Protein AF-A0A3M6VCL8-F1 (afdb_monomer)

Structure (mmCIF, N/CA/C/O backbone):
data_AF-A0A3M6VCL8-F1
#
_entry.id   AF-A0A3M6VCL8-F1
#
loop_
_atom_site.group_PDB
_atom_site.id
_atom_site.type_symbol
_atom_site.label_atom_id
_atom_site.label_alt_id
_atom_site.label_comp_id
_atom_site.label_asym_id
_atom_site.label_entity_id
_atom_site.label_seq_id
_atom_site.pdbx_PDB_ins_code
_atom_site.Cartn_x
_atom_site.Cartn_y
_atom_site.Cartn_z
_atom_site.occupancy
_atom_site.B_iso_or_equiv
_atom_site.auth_seq_id
_atom_site.auth_comp_id
_atom_site.auth_asym_id
_atom_site.auth_atom_id
_atom_site.pdbx_PDB_model_num
ATOM 1 N N . MET A 1 1 ? 20.754 8.285 45.071 1.00 59.72 1 MET A N 1
ATOM 2 C CA . MET A 1 1 ? 21.793 7.767 44.155 1.00 59.72 1 MET A CA 1
ATOM 3 C C . MET A 1 1 ? 21.458 6.313 43.862 1.00 59.72 1 MET A C 1
ATOM 5 O O . MET A 1 1 ? 21.729 5.464 44.697 1.00 59.72 1 MET A O 1
ATOM 9 N N . MET A 1 2 ? 20.781 6.038 42.746 1.00 69.75 2 MET A N 1
ATOM 10 C CA . MET A 1 2 ? 20.569 4.668 42.263 1.00 69.75 2 MET A CA 1
ATOM 11 C C . MET A 1 2 ? 21.720 4.336 41.307 1.00 69.75 2 MET A C 1
ATOM 13 O O . MET A 1 2 ? 22.010 5.128 40.413 1.00 69.75 2 MET A O 1
ATOM 17 N N . GLY A 1 3 ? 22.416 3.226 41.558 1.00 65.25 3 GLY A N 1
ATOM 18 C CA . GLY A 1 3 ? 23.583 2.793 40.786 1.00 65.25 3 GLY A CA 1
ATOM 19 C C . GLY A 1 3 ? 23.237 2.222 39.400 1.00 65.25 3 GLY A C 1
ATOM 20 O O . GLY A 1 3 ? 22.061 2.014 39.095 1.00 65.25 3 GLY A O 1
ATOM 21 N N . PRO A 1 4 ? 24.250 1.962 38.555 1.00 69.38 4 PRO A N 1
ATOM 22 C CA . PRO A 1 4 ? 24.055 1.471 37.197 1.00 69.38 4 PRO A CA 1
ATOM 23 C C . PRO A 1 4 ? 23.703 -0.022 37.183 1.00 69.38 4 PRO A C 1
ATOM 25 O O . PRO A 1 4 ? 24.441 -0.860 37.701 1.00 69.38 4 PRO A O 1
ATOM 28 N N . PHE A 1 5 ? 22.581 -0.361 36.547 1.00 66.56 5 PHE A N 1
ATOM 29 C CA . PHE A 1 5 ? 22.229 -1.738 36.211 1.00 66.56 5 PHE A CA 1
ATOM 30 C C . PHE A 1 5 ? 23.029 -2.172 34.978 1.00 66.56 5 PHE A C 1
ATOM 32 O O . PHE 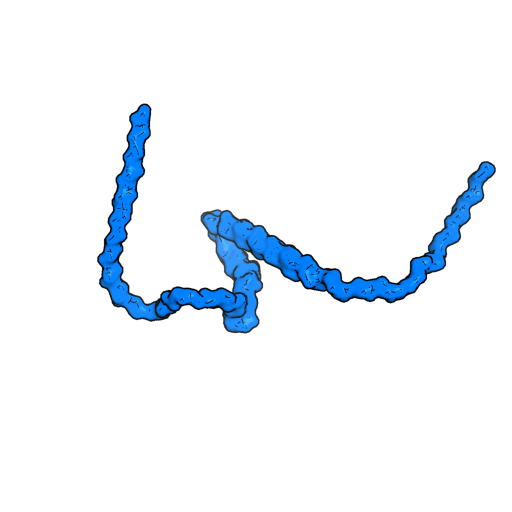A 1 5 ? 22.720 -1.776 33.857 1.00 66.56 5 PHE A O 1
ATOM 39 N N . HIS A 1 6 ? 24.056 -2.998 35.173 1.00 59.38 6 HIS A N 1
ATOM 40 C CA . HIS A 1 6 ? 24.742 -3.679 34.076 1.00 59.38 6 HIS A CA 1
ATOM 41 C C . HIS A 1 6 ? 24.042 -5.014 33.799 1.00 59.38 6 HIS A C 1
ATOM 43 O O . HIS A 1 6 ? 24.321 -6.021 34.449 1.00 59.38 6 HIS A O 1
ATOM 49 N N . ALA A 1 7 ? 23.122 -5.034 32.834 1.00 57.09 7 ALA A N 1
ATOM 50 C CA . ALA A 1 7 ? 22.583 -6.281 32.301 1.00 57.09 7 ALA A CA 1
ATOM 51 C C . ALA A 1 7 ? 23.612 -6.900 31.338 1.00 57.09 7 ALA A C 1
ATOM 53 O O . ALA A 1 7 ? 23.650 -6.578 30.152 1.00 57.09 7 ALA A O 1
ATOM 54 N N . SER A 1 8 ? 24.480 -7.771 31.860 1.00 57.84 8 SER A N 1
ATOM 55 C CA . SER A 1 8 ? 25.353 -8.604 31.025 1.00 57.84 8 SER A CA 1
ATOM 56 C C . SER A 1 8 ? 24.501 -9.623 30.275 1.00 57.84 8 SER A C 1
ATOM 58 O O . SER A 1 8 ? 24.011 -10.584 30.862 1.00 57.84 8 SER A O 1
ATOM 60 N N . SER A 1 9 ? 24.311 -9.402 28.978 1.00 58.59 9 SER A N 1
ATOM 61 C CA . SER A 1 9 ? 23.661 -10.363 28.088 1.00 58.59 9 SER A CA 1
ATOM 62 C C . SER A 1 9 ? 24.749 -11.223 27.453 1.00 58.59 9 SER A C 1
ATOM 64 O O . SER A 1 9 ? 25.443 -10.779 26.542 1.00 58.59 9 SER A O 1
ATOM 66 N N . ALA A 1 10 ? 24.949 -12.433 27.973 1.00 64.81 10 ALA A N 1
ATOM 67 C CA . ALA A 1 10 ? 25.807 -13.422 27.331 1.00 64.81 10 ALA A CA 1
ATOM 68 C C . ALA A 1 10 ? 25.081 -14.005 26.102 1.00 64.81 10 ALA A C 1
ATOM 70 O O . ALA A 1 10 ? 23.919 -14.404 26.232 1.00 64.81 10 ALA A O 1
ATOM 71 N N . PRO A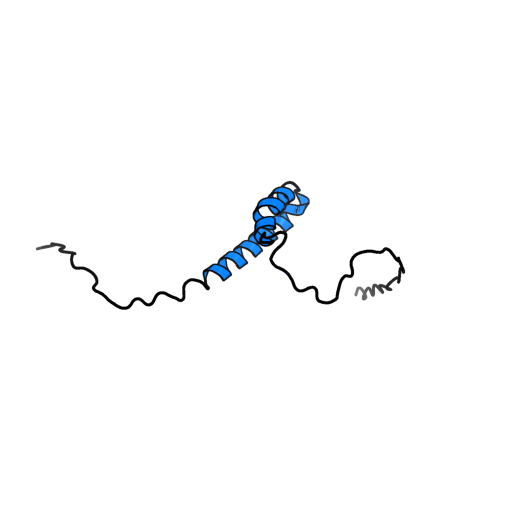 1 11 ? 25.721 -14.097 24.923 1.00 58.31 11 PRO A N 1
ATOM 72 C CA . PRO A 1 11 ? 25.145 -14.817 23.798 1.00 58.31 11 PRO A CA 1
ATOM 73 C C . PRO A 1 11 ? 25.227 -16.322 24.082 1.00 58.31 11 PRO A C 1
ATOM 75 O O . PRO A 1 11 ? 26.309 -16.906 24.138 1.00 58.31 11 PRO A O 1
ATOM 78 N N . SER A 1 12 ? 24.074 -16.960 24.283 1.00 54.44 12 SER A N 1
ATOM 79 C CA . SER A 1 12 ? 23.987 -18.418 24.268 1.00 54.44 12 SER A CA 1
ATOM 80 C C . SER A 1 12 ? 24.077 -18.884 22.816 1.00 54.44 12 SER A C 1
ATOM 82 O O . SER A 1 12 ? 23.173 -18.673 22.012 1.00 54.44 12 SER A O 1
ATOM 84 N N . SER A 1 13 ? 25.218 -19.478 22.467 1.00 55.06 13 SER A N 1
ATOM 85 C CA . SER A 1 13 ? 25.410 -20.165 21.193 1.00 55.06 13 SER A CA 1
ATOM 86 C C . SER A 1 13 ? 24.595 -21.457 21.219 1.00 55.06 13 SER A C 1
ATOM 88 O O . SER A 1 13 ? 25.027 -22.470 21.770 1.00 55.06 13 SER A O 1
ATOM 90 N N . VAL A 1 14 ? 23.374 -21.403 20.685 1.00 59.00 14 VAL A N 1
ATOM 91 C CA . VAL A 1 14 ? 22.568 -22.593 20.406 1.00 59.00 14 VAL A CA 1
ATOM 92 C C . VAL A 1 14 ? 22.821 -23.000 18.959 1.00 59.00 14 VAL A C 1
ATOM 94 O O . VAL A 1 14 ? 22.334 -22.406 18.005 1.00 59.00 14 VAL A O 1
ATOM 97 N N . ASN A 1 15 ? 23.665 -24.013 18.802 1.00 53.62 15 ASN A N 1
ATOM 98 C CA . ASN A 1 15 ? 23.974 -24.639 17.528 1.00 53.62 15 ASN A CA 1
ATOM 99 C C . ASN A 1 15 ? 22.800 -25.551 17.114 1.00 53.62 15 ASN A C 1
ATOM 101 O O . ASN A 1 15 ? 22.835 -26.759 17.356 1.00 53.62 15 ASN A O 1
ATOM 105 N N . GLY A 1 16 ? 21.754 -24.956 16.534 1.00 48.31 16 GLY A N 1
ATOM 106 C CA . GLY A 1 16 ? 20.635 -25.639 15.879 1.00 48.31 16 GLY A CA 1
ATOM 107 C C . GLY A 1 16 ? 20.872 -25.703 14.372 1.00 48.31 16 GLY A C 1
ATOM 108 O O . GLY A 1 16 ? 20.882 -24.683 13.692 1.00 48.31 16 GLY A O 1
ATOM 109 N N . LYS A 1 17 ? 21.164 -26.901 13.864 1.00 54.16 17 LYS A N 1
ATOM 110 C CA . LYS A 1 17 ? 21.230 -27.193 12.431 1.00 54.16 17 LYS A CA 1
ATOM 111 C C . LYS A 1 17 ? 19.816 -27.512 11.957 1.00 54.16 17 LYS A C 1
ATOM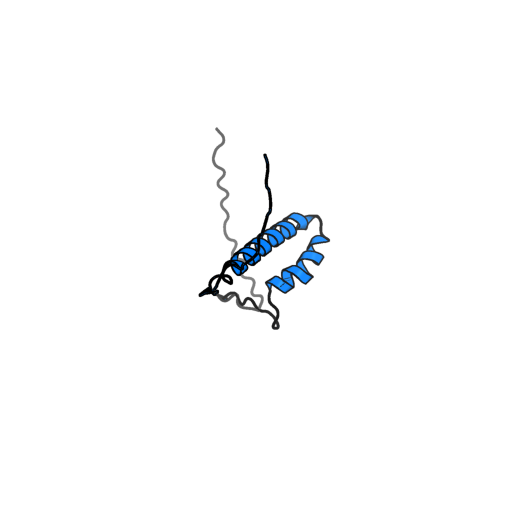 113 O O . LYS A 1 17 ? 19.388 -28.657 12.076 1.00 54.16 17 LYS A O 1
ATOM 118 N N . ASP A 1 18 ? 19.163 -26.531 11.353 1.00 50.62 18 ASP A N 1
ATOM 119 C CA . ASP A 1 18 ? 17.953 -26.728 10.564 1.00 50.62 18 ASP A CA 1
ATOM 120 C C . ASP A 1 18 ? 18.205 -26.149 9.170 1.00 50.62 18 ASP A C 1
ATOM 122 O O . ASP A 1 18 ? 18.480 -24.968 8.972 1.00 50.62 18 ASP A O 1
ATOM 126 N N . SER A 1 19 ? 18.215 -27.039 8.183 1.00 55.16 19 SER A N 1
ATOM 127 C CA . SER A 1 19 ? 18.365 -26.701 6.777 1.00 55.16 19 SER A CA 1
ATOM 128 C C . SER A 1 19 ? 17.140 -25.925 6.293 1.00 55.16 19 SER A C 1
ATOM 130 O O . SER A 1 19 ? 16.032 -26.455 6.367 1.00 55.16 19 SER A O 1
ATOM 132 N N . THR A 1 20 ? 17.336 -24.732 5.721 1.00 51.41 20 THR A N 1
ATOM 133 C CA . THR A 1 20 ? 16.969 -24.346 4.334 1.00 51.41 20 THR A CA 1
ATOM 134 C C . THR A 1 20 ? 16.852 -22.817 4.222 1.00 51.41 20 THR A C 1
ATOM 136 O O . THR A 1 20 ? 16.152 -22.185 5.003 1.00 51.41 20 THR A O 1
ATOM 139 N N . LEU A 1 21 ? 17.502 -22.279 3.182 1.00 55.41 21 LEU A N 1
ATOM 140 C CA . LEU A 1 21 ? 17.613 -20.879 2.735 1.00 55.41 21 LEU A CA 1
ATOM 141 C C . LEU A 1 21 ? 18.693 -20.062 3.450 1.00 55.41 21 LEU A C 1
ATOM 143 O O . LEU A 1 21 ? 18.482 -19.464 4.500 1.00 55.41 21 LEU A O 1
ATOM 147 N N . GLY A 1 22 ? 19.874 -20.049 2.825 1.00 52.44 22 GLY A N 1
ATOM 148 C CA . GLY A 1 22 ? 20.959 -19.147 3.168 1.00 52.44 22 GLY A CA 1
ATOM 149 C C . GLY A 1 22 ? 20.463 -17.708 3.157 1.00 52.44 22 GLY A C 1
ATOM 150 O O . GLY A 1 22 ? 20.015 -17.199 2.133 1.00 52.44 22 GLY A O 1
ATOM 151 N N . VAL A 1 23 ? 20.541 -17.071 4.319 1.00 56.56 23 VAL A N 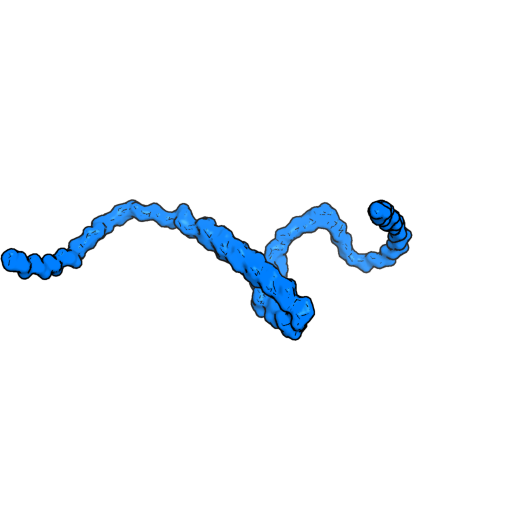1
ATOM 152 C CA . VAL A 1 23 ? 20.573 -15.618 4.410 1.00 56.56 23 VAL A CA 1
ATOM 153 C C . VAL A 1 23 ? 21.955 -15.226 3.898 1.00 56.56 23 VAL A C 1
ATOM 155 O O . VAL A 1 23 ? 22.923 -15.221 4.653 1.00 56.56 23 VAL A O 1
ATOM 158 N N . ASP A 1 24 ? 22.049 -15.043 2.584 1.00 60.19 24 ASP A N 1
ATOM 159 C CA . ASP A 1 24 ? 23.234 -14.509 1.924 1.00 60.19 24 ASP A CA 1
ATOM 160 C C . ASP A 1 24 ? 23.417 -13.059 2.398 1.00 60.19 24 ASP A C 1
ATOM 162 O O . ASP A 1 24 ? 22.498 -12.231 2.310 1.00 60.19 24 ASP A O 1
ATOM 166 N N . GLU A 1 25 ? 24.573 -12.766 2.992 1.00 61.66 25 GLU A N 1
ATOM 167 C CA . GLU A 1 25 ? 24.946 -11.413 3.390 1.00 61.66 25 GLU A CA 1
ATOM 168 C C . GLU A 1 25 ? 25.071 -10.571 2.111 1.00 61.66 25 GLU A C 1
ATOM 170 O O . GLU A 1 25 ? 26.040 -10.712 1.374 1.00 61.66 25 GLU A O 1
ATOM 175 N N . SER A 1 26 ? 24.084 -9.695 1.870 1.00 62.69 26 SER A N 1
ATOM 176 C CA . SER A 1 26 ? 23.863 -8.832 0.686 1.00 62.69 26 SER A CA 1
ATOM 177 C C . SER A 1 26 ? 22.826 -9.303 -0.344 1.00 62.69 26 SER A C 1
ATOM 179 O O . SER A 1 26 ? 22.962 -9.049 -1.537 1.00 62.69 26 SER A O 1
ATOM 181 N N . SER A 1 27 ? 21.709 -9.886 0.101 1.00 76.00 27 SER A N 1
ATOM 182 C CA . SER A 1 27 ? 20.507 -9.919 -0.747 1.00 76.00 27 SER A CA 1
ATOM 183 C C . SER A 1 27 ? 20.074 -8.485 -1.096 1.00 76.00 27 SER A C 1
ATOM 185 O O . SER A 1 27 ? 19.420 -7.809 -0.299 1.00 76.00 27 SER A O 1
ATOM 187 N N . GLU A 1 28 ? 20.451 -8.020 -2.287 1.00 86.94 28 GLU A N 1
ATOM 188 C CA . GLU A 1 28 ? 19.943 -6.794 -2.898 1.00 86.94 28 GLU A CA 1
ATOM 189 C C . GLU A 1 28 ? 18.407 -6.831 -2.921 1.00 86.94 28 GLU A C 1
ATOM 191 O O . GLU A 1 28 ? 17.783 -7.880 -3.118 1.00 86.94 28 GLU A O 1
ATOM 196 N N . TRP A 1 29 ? 17.779 -5.690 -2.638 1.00 90.75 29 TRP A N 1
ATOM 197 C CA . TRP A 1 29 ? 16.326 -5.607 -2.579 1.00 90.75 29 TRP A CA 1
ATOM 198 C C . TRP A 1 29 ? 15.736 -5.570 -3.990 1.00 90.75 29 TRP A C 1
ATOM 200 O O . TRP A 1 29 ? 15.721 -4.525 -4.634 1.00 90.75 29 TRP A O 1
ATOM 210 N N . ASP A 1 30 ? 15.183 -6.694 -4.442 1.00 93.38 30 ASP A N 1
ATOM 211 C CA . ASP A 1 30 ? 14.351 -6.733 -5.648 1.00 93.38 30 ASP A CA 1
ATOM 212 C C . ASP A 1 30 ? 12.996 -6.036 -5.378 1.00 93.38 30 ASP A C 1
ATOM 214 O O . ASP A 1 30 ? 12.283 -6.452 -4.457 1.00 93.38 30 ASP A O 1
ATOM 218 N N . PRO A 1 31 ? 12.592 -4.980 -6.108 1.00 94.50 31 PRO A N 1
ATOM 219 C CA . PRO A 1 31 ? 11.289 -4.341 -5.920 1.00 94.50 31 PRO A CA 1
ATOM 220 C C . PRO A 1 31 ? 10.113 -5.180 -6.445 1.00 94.50 31 PRO A C 1
ATOM 222 O O . PRO A 1 31 ? 8.965 -4.889 -6.085 1.00 94.50 31 PRO A O 1
ATOM 225 N N . MET A 1 32 ? 10.379 -6.217 -7.242 1.00 96.69 32 MET A N 1
ATOM 226 C CA . MET A 1 32 ? 9.372 -7.057 -7.883 1.00 96.69 32 MET A CA 1
ATOM 227 C C . MET A 1 32 ? 9.238 -8.420 -7.194 1.00 96.69 32 MET A C 1
ATOM 229 O O . MET A 1 32 ? 10.139 -8.919 -6.521 1.00 96.69 32 MET A O 1
ATOM 233 N N . VAL A 1 33 ? 8.062 -9.030 -7.312 1.00 93.75 33 VAL A N 1
ATOM 234 C CA . VAL A 1 33 ? 7.807 -10.421 -6.927 1.00 93.75 33 VAL A CA 1
ATOM 235 C C . VAL A 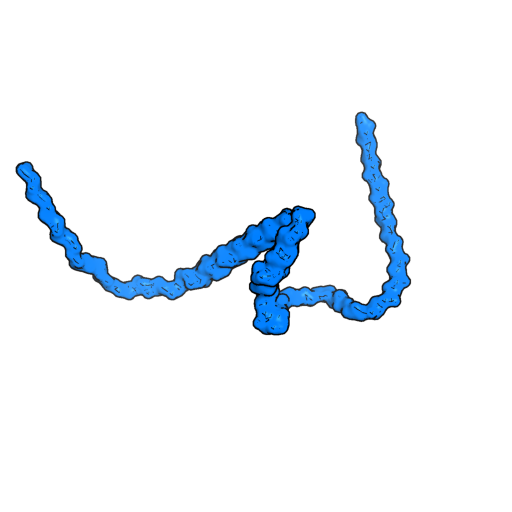1 33 ? 6.707 -10.975 -7.819 1.00 93.75 33 VAL A C 1
ATOM 237 O O . VAL A 1 33 ? 5.617 -10.416 -7.856 1.00 93.75 33 VAL A O 1
ATOM 240 N N . LEU A 1 34 ? 6.981 -12.068 -8.540 1.00 94.06 34 LEU A N 1
ATOM 241 C CA . LEU A 1 34 ? 6.028 -12.648 -9.503 1.00 94.06 34 LEU A CA 1
ATOM 242 C C . LEU A 1 34 ? 5.474 -11.591 -10.481 1.00 94.06 34 LEU A C 1
ATOM 244 O O . LEU A 1 34 ? 4.267 -11.510 -10.688 1.00 94.06 34 LEU A O 1
ATOM 248 N N . ASP A 1 35 ? 6.354 -10.735 -11.005 1.00 93.62 35 ASP A N 1
ATOM 249 C CA . ASP A 1 35 ? 6.020 -9.613 -11.896 1.00 93.62 35 ASP A CA 1
ATOM 250 C C . ASP A 1 35 ? 5.089 -8.542 -11.289 1.00 93.62 35 ASP A C 1
ATOM 252 O O . ASP A 1 35 ? 4.567 -7.686 -12.000 1.00 93.62 35 ASP A O 1
ATOM 256 N N . LEU A 1 36 ? 4.924 -8.529 -9.962 1.00 95.62 36 LEU A N 1
ATOM 257 C CA . LEU A 1 36 ? 4.184 -7.504 -9.224 1.00 95.62 36 LEU A CA 1
ATOM 258 C C . LEU A 1 36 ? 5.127 -6.623 -8.406 1.00 95.62 36 LEU A C 1
ATOM 260 O O . LEU A 1 36 ? 6.026 -7.122 -7.726 1.00 95.62 36 LEU A O 1
ATOM 264 N N . ALA A 1 37 ? 4.872 -5.316 -8.384 1.00 96.31 37 ALA A N 1
ATOM 265 C CA . ALA A 1 37 ? 5.576 -4.411 -7.486 1.00 96.31 37 ALA A CA 1
ATOM 266 C C . ALA A 1 37 ? 5.210 -4.729 -6.028 1.00 96.31 37 ALA A C 1
ATOM 268 O O . ALA A 1 37 ? 4.038 -4.713 -5.635 1.00 96.31 37 ALA A O 1
ATOM 269 N N . LYS A 1 38 ? 6.214 -4.973 -5.178 1.00 96.94 38 LYS A N 1
ATOM 270 C CA . LYS A 1 38 ? 6.002 -5.307 -3.755 1.00 96.94 38 LYS A CA 1
ATOM 271 C C . LYS A 1 38 ? 5.204 -4.230 -3.011 1.00 96.94 38 LYS A C 1
ATOM 273 O O . LYS A 1 38 ? 4.436 -4.553 -2.105 1.00 96.94 38 LYS A O 1
ATOM 278 N N . ARG A 1 39 ? 5.366 -2.957 -3.393 1.00 96.50 39 ARG A N 1
ATOM 279 C CA . ARG A 1 39 ? 4.628 -1.822 -2.810 1.00 96.50 39 ARG A CA 1
ATOM 280 C C . ARG A 1 39 ? 3.134 -1.880 -3.130 1.00 96.50 39 ARG A C 1
ATOM 282 O O . ARG A 1 39 ? 2.327 -1.664 -2.228 1.00 96.50 39 ARG A O 1
ATOM 289 N N . ASP A 1 40 ? 2.769 -2.260 -4.351 1.00 96.44 40 ASP A N 1
ATOM 290 C CA . ASP A 1 40 ? 1.367 -2.416 -4.748 1.00 96.44 40 ASP A CA 1
ATOM 291 C C . ASP A 1 40 ? 0.721 -3.592 -4.029 1.00 96.44 40 ASP A C 1
ATOM 293 O O . ASP A 1 40 ? -0.360 -3.451 -3.458 1.00 96.44 40 ASP A O 1
ATOM 297 N N . VAL A 1 41 ? 1.416 -4.729 -3.948 1.00 97.38 41 VAL A N 1
ATOM 298 C CA . VAL A 1 41 ? 0.941 -5.890 -3.180 1.00 97.38 41 VAL A CA 1
ATOM 299 C C . VAL A 1 41 ? 0.715 -5.515 -1.710 1.00 97.38 41 VAL A C 1
ATOM 301 O O . VAL A 1 41 ? -0.322 -5.853 -1.126 1.00 97.38 41 VAL A O 1
ATOM 304 N N . LEU A 1 42 ? 1.652 -4.768 -1.116 1.00 97.56 42 LEU A N 1
ATOM 305 C CA . LEU A 1 42 ? 1.529 -4.263 0.250 1.00 97.56 42 LEU A CA 1
ATOM 306 C C . LEU A 1 42 ? 0.289 -3.369 0.414 1.00 97.56 42 LEU A C 1
ATOM 308 O O . LEU A 1 42 ? -0.500 -3.587 1.335 1.00 97.56 42 LEU A O 1
ATOM 312 N N . LYS A 1 43 ? 0.102 -2.396 -0.483 1.00 97.19 43 LYS A N 1
ATOM 313 C CA . LYS A 1 43 ? -0.982 -1.402 -0.442 1.00 97.19 43 LYS A CA 1
ATOM 314 C C . LYS A 1 43 ? -2.361 -2.020 -0.689 1.00 97.19 43 LYS A C 1
ATOM 316 O O . LYS A 1 43 ? -3.295 -1.728 0.056 1.00 97.19 43 LYS A O 1
ATOM 321 N N . VAL A 1 44 ? -2.485 -2.868 -1.708 1.00 97.50 44 VAL A N 1
ATOM 322 C CA . VAL A 1 44 ? -3.768 -3.384 -2.217 1.00 97.50 44 VAL A CA 1
ATOM 323 C C . VAL A 1 44 ? -4.255 -4.603 -1.439 1.00 97.50 44 VAL A C 1
ATOM 325 O O . VAL A 1 44 ? -5.458 -4.744 -1.222 1.00 97.50 44 VAL A O 1
ATOM 328 N N . HIS A 1 45 ? -3.352 -5.482 -0.997 1.00 96.75 45 HIS A N 1
ATOM 329 C CA . HIS A 1 45 ? -3.743 -6.764 -0.403 1.00 96.75 45 HIS A CA 1
ATOM 330 C C . HIS A 1 45 ? -3.364 -6.877 1.071 1.00 96.75 45 HIS A C 1
ATOM 332 O O . HIS A 1 45 ? -4.207 -7.222 1.897 1.00 96.75 45 HIS A O 1
ATOM 338 N N . ILE A 1 46 ? -2.119 -6.559 1.426 1.00 97.81 46 ILE A N 1
ATOM 339 C CA . ILE A 1 46 ? -1.604 -6.858 2.769 1.00 97.81 46 ILE A CA 1
ATOM 340 C C . ILE A 1 46 ? -2.147 -5.873 3.810 1.00 97.81 46 ILE A C 1
ATOM 342 O O . ILE A 1 46 ? -2.694 -6.304 4.825 1.00 97.81 46 ILE A O 1
ATOM 346 N N . LEU A 1 47 ? -2.029 -4.559 3.585 1.00 98.12 47 LEU A N 1
ATOM 347 C CA . LEU A 1 47 ? -2.474 -3.555 4.560 1.00 98.12 47 LEU A CA 1
ATOM 348 C C . LEU A 1 47 ? -3.973 -3.654 4.894 1.00 98.12 47 LEU A C 1
ATOM 350 O O . LEU A 1 47 ? -4.291 -3.601 6.086 1.00 98.12 47 LEU A O 1
ATOM 354 N N . PRO A 1 48 ? -4.893 -3.873 3.930 1.00 98.12 48 PRO A N 1
ATOM 355 C CA . PRO A 1 48 ? -6.301 -4.118 4.241 1.00 98.12 48 PRO A CA 1
ATOM 356 C C . PRO A 1 48 ? -6.519 -5.336 5.145 1.00 98.12 48 PRO A C 1
ATOM 358 O O . PRO A 1 48 ? -7.296 -5.265 6.097 1.00 98.12 48 PRO A O 1
ATOM 361 N N . THR A 1 49 ? -5.799 -6.438 4.908 1.00 98.00 4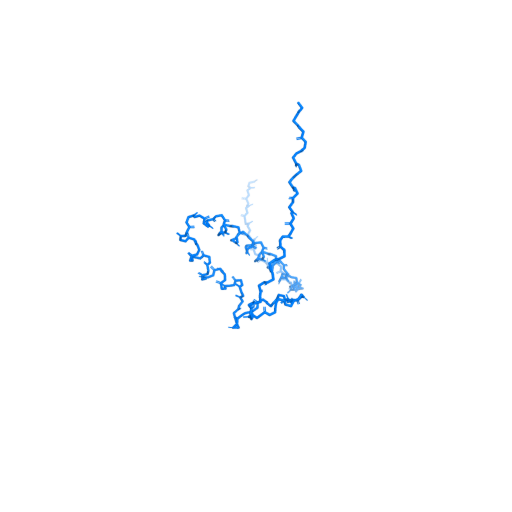9 THR A N 1
ATOM 362 C CA . THR A 1 49 ? -5.876 -7.628 5.766 1.00 98.00 49 THR A CA 1
ATOM 363 C C . THR A 1 49 ? -5.326 -7.346 7.165 1.00 98.00 49 THR A C 1
ATOM 365 O O . THR A 1 49 ? -5.965 -7.687 8.162 1.00 98.00 49 THR A O 1
ATOM 368 N N . VAL A 1 50 ? -4.178 -6.673 7.267 1.00 98.00 50 VAL A N 1
ATOM 369 C CA . VAL A 1 50 ? -3.540 -6.326 8.548 1.00 98.00 50 VAL A CA 1
ATOM 370 C C . VAL A 1 50 ? -4.405 -5.364 9.370 1.00 98.00 50 VAL A C 1
ATOM 372 O O . VAL A 1 50 ? -4.461 -5.487 10.595 1.00 98.00 50 VAL A O 1
ATOM 375 N N . ALA A 1 51 ? -5.136 -4.455 8.720 1.00 97.81 51 ALA A N 1
ATOM 376 C CA . ALA A 1 51 ? -6.016 -3.486 9.376 1.00 97.81 51 ALA A CA 1
ATOM 377 C C . ALA A 1 51 ? -7.168 -4.125 10.166 1.00 97.81 51 ALA A C 1
ATOM 379 O O . ALA A 1 51 ? -7.690 -3.507 11.098 1.00 97.81 51 ALA A O 1
ATOM 380 N N . THR A 1 52 ? -7.530 -5.374 9.860 1.00 98.12 52 THR A N 1
ATOM 381 C CA . THR A 1 52 ? -8.526 -6.123 10.643 1.00 98.12 52 THR A CA 1
ATOM 382 C C . THR A 1 52 ? -8.061 -6.387 12.082 1.00 98.12 52 THR A C 1
ATOM 384 O O . THR A 1 52 ? -8.882 -6.557 12.984 1.00 98.12 52 THR A O 1
ATOM 387 N N . ASN A 1 53 ? -6.748 -6.360 12.334 1.00 97.69 53 ASN A N 1
ATOM 388 C CA . ASN A 1 53 ? -6.172 -6.539 13.657 1.00 97.69 53 ASN A CA 1
ATOM 389 C C . ASN A 1 53 ? -5.929 -5.187 14.347 1.00 97.69 53 ASN A C 1
ATOM 391 O O . ASN A 1 53 ? -5.014 -4.436 14.001 1.00 97.69 53 ASN A O 1
ATOM 395 N N . ARG A 1 54 ? -6.698 -4.907 15.409 1.00 97.75 54 ARG A N 1
ATOM 396 C CA . ARG A 1 54 ? -6.577 -3.669 16.202 1.00 97.75 54 ARG A CA 1
ATOM 397 C C . ARG A 1 54 ? -5.169 -3.440 16.764 1.00 97.75 54 ARG A C 1
ATOM 399 O O . ARG A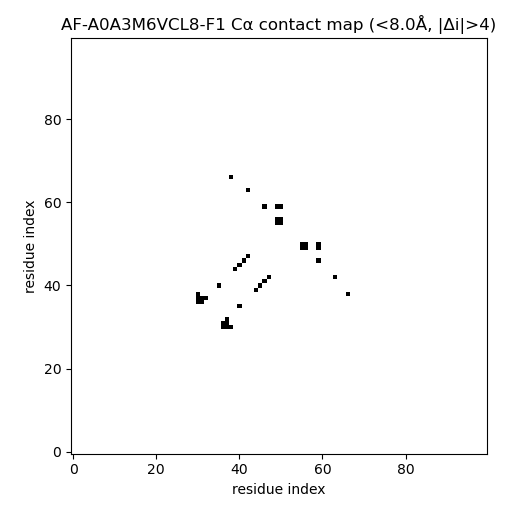 1 54 ? -4.743 -2.291 16.859 1.00 97.75 54 ARG A O 1
ATOM 406 N N . ALA A 1 55 ? -4.443 -4.497 17.126 1.00 98.38 55 ALA A N 1
ATOM 407 C CA . ALA A 1 55 ? -3.086 -4.374 17.656 1.00 98.38 55 ALA A CA 1
ATOM 408 C C . ALA A 1 55 ? -2.081 -3.898 16.591 1.00 98.38 55 ALA A C 1
ATOM 410 O O . ALA A 1 55 ? -1.081 -3.267 16.932 1.00 98.38 55 ALA A O 1
ATOM 411 N N . LEU A 1 56 ? -2.365 -4.142 15.307 1.00 98.31 56 LEU A N 1
ATOM 412 C CA . LEU A 1 56 ? -1.488 -3.793 14.186 1.00 98.31 56 LEU A CA 1
ATOM 413 C C . LEU A 1 56 ? -1.827 -2.448 13.535 1.00 98.31 56 LEU A C 1
ATOM 415 O O . LEU A 1 56 ? -1.153 -2.036 12.597 1.00 98.31 56 LEU A O 1
ATOM 419 N N . GLN A 1 57 ? -2.800 -1.704 14.061 1.00 98.00 57 GLN A N 1
ATOM 420 C CA . GLN A 1 57 ? -3.203 -0.410 13.499 1.00 98.00 57 GLN A CA 1
ATOM 421 C C . GLN A 1 57 ? -2.045 0.594 13.399 1.00 98.00 57 GLN A C 1
ATOM 423 O O . GLN A 1 57 ? -1.896 1.262 12.383 1.00 98.00 57 GLN A O 1
ATOM 428 N N . ARG A 1 58 ? -1.143 0.629 14.392 1.00 98.25 58 ARG A N 1
ATOM 429 C CA . ARG A 1 58 ? 0.065 1.476 14.324 1.00 98.25 58 ARG A CA 1
ATOM 430 C C . ARG A 1 58 ? 0.978 1.112 13.151 1.00 98.25 58 ARG A C 1
ATOM 432 O O . ARG A 1 58 ? 1.586 1.996 12.558 1.00 98.25 58 ARG A O 1
ATOM 439 N N . VAL A 1 59 ? 1.076 -0.176 12.827 1.00 98.19 59 VAL A N 1
ATOM 440 C CA . VAL A 1 59 ? 1.864 -0.667 11.692 1.00 98.19 59 VAL A CA 1
ATOM 441 C C . VAL A 1 59 ? 1.211 -0.217 10.389 1.00 98.19 59 VAL A C 1
ATOM 443 O O . VAL A 1 59 ? 1.891 0.354 9.542 1.00 98.19 59 VAL A O 1
ATOM 446 N N . VAL A 1 60 ? -0.109 -0.381 10.268 1.00 98.19 60 VAL A N 1
ATOM 447 C CA . VAL A 1 60 ? -0.871 0.057 9.088 1.00 98.19 60 VAL A CA 1
ATOM 448 C C . VAL A 1 60 ? -0.683 1.546 8.827 1.00 98.19 60 VAL A C 1
ATOM 450 O O . VAL A 1 60 ? -0.285 1.921 7.726 1.00 98.19 60 VAL A O 1
ATOM 453 N N . THR A 1 61 ? -0.884 2.385 9.845 1.00 98.38 61 THR A N 1
ATOM 454 C CA . THR A 1 61 ? -0.696 3.835 9.717 1.00 98.38 61 THR A CA 1
ATOM 455 C C . THR A 1 61 ? 0.726 4.181 9.287 1.00 98.38 61 THR A C 1
ATOM 457 O O . THR A 1 61 ? 0.912 4.997 8.389 1.00 98.38 61 THR A O 1
ATOM 460 N N . LYS A 1 62 ? 1.740 3.535 9.879 1.00 98.38 62 LYS A N 1
ATOM 461 C CA . LYS A 1 62 ? 3.142 3.788 9.528 1.00 98.38 62 LYS A CA 1
ATOM 462 C C . LYS A 1 62 ? 3.417 3.505 8.050 1.00 98.38 62 LYS A C 1
ATOM 464 O O . LYS A 1 62 ? 4.033 4.328 7.382 1.00 98.38 62 LYS A O 1
ATOM 469 N N . TYR A 1 63 ? 2.953 2.369 7.533 1.00 98.25 63 TYR A N 1
ATOM 470 C CA . TYR A 1 63 ? 3.173 2.025 6.129 1.00 98.25 63 TYR A CA 1
ATOM 471 C C . TYR A 1 63 ? 2.369 2.904 5.172 1.00 98.25 63 TYR A C 1
ATOM 473 O O . TYR A 1 63 ? 2.883 3.238 4.113 1.00 98.25 63 TYR A O 1
ATOM 481 N N . GLN A 1 64 ? 1.157 3.331 5.538 1.00 97.69 64 GLN A N 1
ATOM 482 C CA . GLN A 1 64 ? 0.398 4.293 4.730 1.00 97.69 64 GLN A CA 1
ATOM 483 C C . GLN A 1 64 ? 1.147 5.623 4.573 1.00 97.69 64 GLN A C 1
ATOM 485 O O . GLN A 1 64 ? 1.227 6.137 3.461 1.00 97.69 64 GLN A O 1
ATOM 490 N N . VAL A 1 65 ? 1.743 6.137 5.656 1.00 97.94 65 VAL A N 1
ATOM 491 C CA . VAL A 1 65 ? 2.563 7.360 5.614 1.00 97.94 65 VAL A CA 1
ATOM 492 C C . VAL A 1 65 ? 3.796 7.156 4.735 1.00 97.94 65 VAL A C 1
ATOM 494 O O . VAL A 1 65 ? 3.985 7.901 3.778 1.00 97.94 65 VAL A O 1
ATOM 497 N N . MET A 1 66 ? 4.580 6.102 4.975 1.00 97.94 66 MET A N 1
ATOM 498 C CA . MET A 1 66 ? 5.790 5.836 4.186 1.00 97.94 66 MET A CA 1
ATOM 499 C C . MET A 1 66 ? 5.496 5.649 2.691 1.00 97.94 66 MET A C 1
ATOM 501 O O . MET A 1 66 ? 6.234 6.156 1.854 1.00 97.94 66 MET A O 1
ATOM 505 N N . LEU A 1 67 ? 4.418 4.937 2.341 1.00 96.69 67 LEU A N 1
ATOM 506 C CA . LEU A 1 67 ? 4.003 4.778 0.945 1.00 96.69 67 LEU A CA 1
ATOM 507 C C . LEU A 1 67 ? 3.611 6.126 0.328 1.00 96.69 67 LEU A C 1
ATOM 509 O O . LEU A 1 67 ? 3.986 6.391 -0.804 1.00 96.69 67 LEU A O 1
ATOM 513 N N . SER A 1 68 ? 2.922 6.998 1.071 1.00 96.12 68 SER A N 1
ATOM 514 C CA . SER A 1 68 ? 2.566 8.332 0.568 1.00 96.12 68 SER A CA 1
ATOM 515 C C . SER A 1 68 ? 3.777 9.243 0.349 1.00 96.12 68 SER A C 1
ATOM 517 O O . SER A 1 68 ? 3.809 9.993 -0.622 1.00 96.12 68 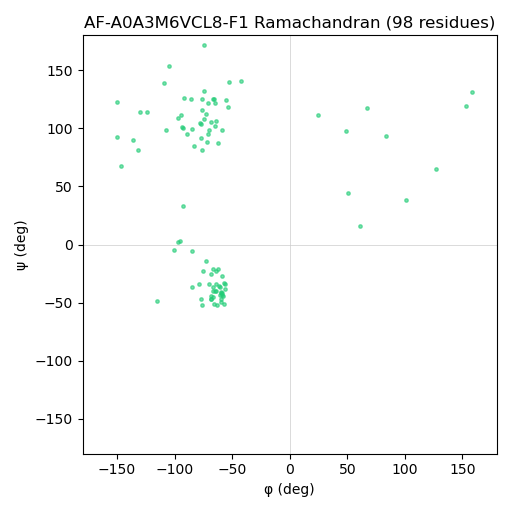SER A O 1
ATOM 519 N N . GLU A 1 69 ? 4.791 9.161 1.214 1.00 96.75 69 GLU A N 1
ATOM 520 C CA . GLU A 1 69 ? 6.044 9.911 1.065 1.00 96.75 69 GLU A CA 1
ATOM 521 C C . GLU A 1 69 ? 6.816 9.463 -0.181 1.00 96.75 69 GLU A C 1
ATOM 523 O O . GLU A 1 69 ? 7.365 10.286 -0.907 1.00 96.75 69 GLU A O 1
ATOM 528 N N . ILE A 1 70 ? 6.829 8.157 -0.447 1.00 94.69 70 ILE A N 1
ATOM 529 C CA . ILE A 1 70 ? 7.435 7.579 -1.648 1.00 94.69 70 ILE A CA 1
ATOM 530 C C . ILE A 1 70 ? 6.675 8.025 -2.903 1.00 94.69 70 ILE A C 1
ATOM 532 O O . ILE A 1 70 ? 7.303 8.580 -3.797 1.00 94.69 70 ILE A O 1
ATOM 536 N N . ASP A 1 71 ? 5.345 7.864 -2.925 1.00 92.19 71 ASP A N 1
ATOM 537 C CA . ASP A 1 71 ? 4.487 8.267 -4.052 1.00 92.19 71 ASP A CA 1
ATOM 538 C C . ASP A 1 71 ? 4.609 9.777 -4.353 1.00 92.19 71 ASP A C 1
ATOM 540 O O . ASP A 1 71 ? 4.344 10.207 -5.472 1.00 92.19 71 ASP A O 1
ATOM 544 N N . SER A 1 72 ? 4.945 10.599 -3.350 1.00 92.44 72 SER A N 1
ATOM 545 C CA . SER A 1 72 ? 5.160 12.044 -3.525 1.00 92.44 72 SER A CA 1
ATOM 546 C C . SER A 1 72 ? 6.520 12.330 -4.160 1.00 92.44 72 SER A C 1
ATOM 548 O O . SER A 1 72 ? 6.586 13.057 -5.140 1.00 92.44 72 SER A O 1
ATOM 550 N N . ARG A 1 73 ? 7.586 11.695 -3.654 1.00 92.06 73 ARG A N 1
ATOM 551 C CA . ARG A 1 73 ? 8.946 11.844 -4.195 1.00 92.06 73 ARG A CA 1
ATOM 552 C C . ARG A 1 73 ? 9.051 11.405 -5.653 1.00 92.06 73 ARG A C 1
ATOM 554 O O . ARG A 1 73 ? 9.794 12.010 -6.400 1.00 92.06 73 ARG A O 1
ATOM 561 N N . GLU A 1 74 ? 8.327 10.356 -6.033 1.00 85.62 74 GLU A N 1
ATOM 562 C CA . GLU A 1 74 ? 8.371 9.815 -7.397 1.00 85.62 74 GLU A CA 1
ATOM 563 C C . GLU A 1 74 ? 7.611 10.686 -8.409 1.00 85.62 74 GLU A C 1
ATOM 565 O O . GLU A 1 74 ? 7.918 10.634 -9.591 1.00 85.62 74 GLU A O 1
ATOM 570 N N . LYS A 1 75 ? 6.656 11.512 -7.963 1.00 76.00 75 LYS A N 1
ATOM 571 C CA . LYS A 1 75 ? 5.938 12.448 -8.845 1.00 76.00 75 LYS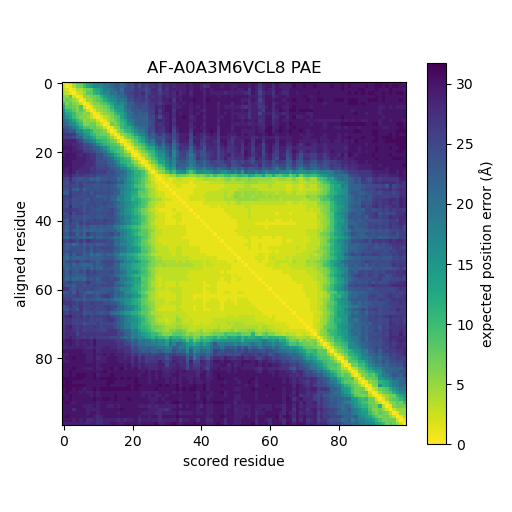 A CA 1
ATOM 572 C C . LYS A 1 75 ? 6.743 13.699 -9.167 1.00 76.00 75 LYS A C 1
ATOM 574 O O . LYS A 1 75 ? 6.628 14.211 -10.271 1.00 76.00 75 LYS A O 1
ATOM 579 N N . ASP A 1 76 ? 7.549 14.173 -8.220 1.00 70.25 76 ASP A N 1
ATOM 580 C CA . ASP A 1 76 ? 8.351 15.387 -8.399 1.00 70.25 76 ASP A CA 1
ATOM 581 C C . ASP A 1 76 ? 9.448 15.211 -9.477 1.00 70.25 76 ASP A C 1
ATOM 583 O O . ASP A 1 76 ? 9.903 16.193 -10.057 1.00 70.25 76 ASP A O 1
ATOM 587 N N . ASP A 1 77 ? 9.840 13.968 -9.783 1.00 59.91 77 ASP A N 1
ATOM 588 C CA . ASP A 1 77 ? 10.864 13.632 -10.782 1.00 59.91 77 ASP A CA 1
ATOM 589 C C . ASP A 1 77 ? 10.314 13.547 -12.234 1.00 59.91 77 ASP A C 1
ATOM 591 O O . ASP A 1 77 ? 11.093 13.382 -13.174 1.00 59.91 77 ASP A O 1
ATOM 595 N N . GLU A 1 78 ? 8.993 13.660 -12.452 1.00 57.09 78 GLU A N 1
ATOM 596 C CA . GLU A 1 78 ? 8.348 13.527 -13.780 1.00 57.09 78 GLU A CA 1
ATOM 597 C C . GLU A 1 78 ? 7.992 14.876 -14.454 1.00 57.09 78 GLU A C 1
ATOM 599 O O . GLU A 1 78 ? 7.581 14.889 -15.615 1.00 57.09 78 GLU A O 1
ATOM 604 N N . ASP A 1 79 ? 8.186 16.015 -13.774 1.00 54.66 79 ASP A N 1
ATOM 605 C CA . ASP A 1 79 ? 7.775 17.354 -14.246 1.00 54.66 79 ASP A CA 1
ATOM 606 C C . ASP A 1 79 ? 8.898 18.182 -14.934 1.00 54.66 79 ASP A C 1
ATOM 608 O O . ASP A 1 79 ? 8.659 19.315 -15.363 1.00 54.66 79 ASP A O 1
ATOM 612 N N . GLU A 1 80 ? 10.120 17.651 -15.098 1.00 54.31 80 GLU A N 1
ATOM 613 C CA . GLU A 1 80 ? 11.266 18.365 -15.712 1.00 54.31 80 GLU A CA 1
ATOM 614 C C . GLU A 1 80 ? 11.447 18.145 -17.235 1.00 54.31 80 GLU A C 1
ATOM 616 O O . GLU A 1 80 ? 12.569 18.176 -17.739 1.00 54.31 80 GLU A O 1
ATOM 621 N N . ASP A 1 81 ? 10.373 17.971 -18.016 1.00 52.03 81 ASP A N 1
ATOM 622 C CA . ASP A 1 81 ? 10.486 17.992 -19.489 1.00 52.03 81 ASP A CA 1
ATOM 623 C C . ASP A 1 81 ? 9.239 18.578 -20.182 1.00 52.03 81 ASP A C 1
ATOM 625 O O . ASP A 1 81 ? 8.470 17.907 -20.872 1.00 52.03 81 ASP A O 1
ATOM 629 N N . VAL A 1 82 ? 9.013 19.884 -19.999 1.00 54.06 82 VAL A N 1
ATOM 630 C CA . VAL A 1 82 ? 8.159 20.667 -20.909 1.00 54.06 82 VAL A CA 1
ATOM 631 C C . VAL A 1 82 ? 8.822 22.007 -21.223 1.00 54.06 82 VAL A C 1
ATOM 633 O O . VAL A 1 82 ? 8.620 23.019 -20.549 1.00 54.06 82 VAL A O 1
ATOM 636 N N . SER A 1 83 ? 9.626 22.028 -22.288 1.00 49.31 83 SER A N 1
ATOM 637 C CA . SER A 1 83 ? 10.048 23.266 -22.941 1.00 49.31 83 SER A CA 1
ATOM 638 C C . SER A 1 83 ? 8.826 23.961 -23.561 1.00 49.31 83 SER A C 1
ATOM 640 O O . SER A 1 83 ? 8.362 23.570 -24.633 1.00 49.31 83 SER A O 1
ATOM 642 N N . TYR A 1 84 ? 8.295 25.000 -22.915 1.00 58.69 84 TYR A N 1
ATOM 643 C CA . TYR A 1 84 ? 7.376 25.935 -23.569 1.00 58.69 84 TYR A CA 1
ATOM 644 C C . TYR A 1 84 ? 8.190 26.981 -24.333 1.00 58.69 84 TYR A C 1
ATOM 646 O O . TYR A 1 84 ? 8.455 28.071 -23.825 1.00 58.69 84 TYR A O 1
ATOM 654 N N . GLU A 1 85 ? 8.587 26.652 -25.561 1.00 59.31 85 GLU A N 1
ATOM 655 C CA . GLU A 1 85 ? 8.849 27.688 -26.556 1.00 59.31 85 GLU A CA 1
ATOM 656 C C . GLU A 1 85 ? 7.535 28.052 -27.258 1.00 59.31 85 GLU A C 1
ATOM 658 O O . GLU A 1 85 ? 6.853 27.198 -27.816 1.00 59.31 85 GLU A O 1
ATOM 663 N N . ASP A 1 86 ? 7.246 29.352 -27.221 1.00 46.22 86 ASP A N 1
ATOM 664 C CA . ASP A 1 86 ? 6.360 30.116 -28.098 1.00 46.22 86 ASP A CA 1
ATOM 665 C C . ASP A 1 86 ? 4.841 29.837 -28.054 1.00 46.22 86 ASP A C 1
ATOM 667 O O . ASP A 1 86 ? 4.328 28.800 -28.454 1.00 46.22 86 ASP A O 1
ATOM 671 N N . SER A 1 87 ? 4.071 30.857 -27.669 1.00 49.31 87 SER A N 1
ATOM 672 C CA . SER A 1 87 ? 3.395 31.732 -28.643 1.00 49.31 87 SER A CA 1
ATOM 673 C C . SER A 1 87 ? 2.126 32.348 -28.040 1.00 49.31 87 SER A C 1
ATOM 675 O O . SER A 1 87 ? 1.180 31.661 -27.667 1.00 49.31 87 SER A O 1
ATOM 677 N N . ALA A 1 88 ? 2.119 33.681 -27.985 1.00 50.62 88 ALA A N 1
ATOM 678 C CA . ALA A 1 88 ? 0.948 34.556 -27.935 1.00 50.62 88 ALA A CA 1
ATOM 679 C C . ALA A 1 88 ? -0.159 34.234 -26.904 1.00 50.62 88 ALA A C 1
ATOM 681 O O . ALA A 1 88 ? -1.138 33.545 -27.192 1.00 50.62 88 ALA A O 1
ATOM 682 N N . CYS A 1 89 ? -0.123 34.926 -25.757 1.00 47.75 89 CYS A N 1
ATOM 683 C CA . CYS A 1 89 ? -1.337 35.225 -24.993 1.00 47.75 89 CYS A CA 1
ATOM 684 C C . CYS A 1 89 ? -2.286 36.096 -25.838 1.00 47.75 89 CYS A C 1
ATOM 686 O O . CYS A 1 89 ? -2.222 37.323 -25.838 1.00 47.75 89 CYS A O 1
ATOM 688 N N . LEU A 1 90 ? -3.106 35.394 -26.615 1.00 52.03 90 LEU A N 1
ATOM 689 C CA . LEU A 1 90 ? -4.532 35.572 -26.848 1.00 52.03 90 LEU A CA 1
ATOM 690 C C . LEU A 1 90 ? -5.090 36.982 -26.622 1.00 52.03 90 LEU A C 1
ATOM 692 O O . LEU A 1 90 ? -5.274 37.471 -25.508 1.00 52.03 90 LEU A O 1
ATOM 696 N N . ALA A 1 91 ? -5.483 37.563 -27.751 1.00 55.53 91 ALA A N 1
ATOM 697 C CA . ALA A 1 91 ? -6.523 38.563 -27.849 1.00 55.53 91 ALA A CA 1
ATOM 698 C C . ALA A 1 91 ? -7.745 38.222 -26.976 1.00 55.53 91 ALA A C 1
ATOM 700 O O . ALA A 1 91 ? -8.226 37.091 -26.984 1.00 55.53 91 ALA A O 1
ATOM 701 N N . GLY A 1 92 ? -8.322 39.250 -26.348 1.00 54.50 92 GLY A N 1
ATOM 702 C CA . GLY A 1 92 ? -9.754 39.253 -26.050 1.00 54.50 92 GLY A CA 1
ATOM 703 C C . GLY A 1 92 ? -10.160 39.521 -24.606 1.00 54.50 92 GLY A C 1
ATOM 704 O O . GLY A 1 92 ? -10.834 38.694 -24.015 1.00 54.50 92 GLY A O 1
ATOM 705 N N . CYS A 1 93 ? -9.891 40.725 -24.096 1.00 50.97 93 CYS A N 1
ATOM 706 C CA . CYS A 1 93 ? -10.724 41.339 -23.057 1.00 50.97 93 CYS A CA 1
ATOM 707 C C . CYS A 1 93 ? -11.037 42.790 -23.455 1.00 50.97 93 CYS A C 1
ATOM 709 O O . CYS A 1 93 ? -10.398 43.737 -23.003 1.00 50.97 93 CYS A O 1
ATOM 711 N N . VAL A 1 94 ? -12.033 42.967 -24.332 1.00 57.44 94 VAL A N 1
ATOM 712 C CA . VAL A 1 94 ? -12.787 44.226 -24.409 1.00 57.44 94 VAL A CA 1
ATOM 713 C C . VAL A 1 94 ? -13.635 44.297 -23.144 1.00 57.44 94 VAL A C 1
ATOM 715 O O . VAL A 1 94 ? -14.709 43.706 -23.079 1.00 57.44 94 VAL A O 1
ATOM 718 N N . SER A 1 95 ? -13.160 45.037 -22.147 1.00 58.78 95 SER A N 1
ATOM 719 C CA . SER A 1 95 ? -14.005 45.509 -21.053 1.00 58.78 95 SER A CA 1
ATOM 720 C C . SER A 1 95 ? -14.225 46.999 -21.237 1.00 58.78 95 SER A C 1
ATOM 722 O O . SER A 1 95 ? -13.386 47.834 -20.911 1.00 58.78 95 SER A O 1
ATOM 724 N N . ARG A 1 96 ? -15.389 47.319 -21.806 1.00 57.09 96 ARG A N 1
ATOM 725 C CA . ARG A 1 96 ? -16.022 48.626 -21.657 1.00 57.09 96 ARG A CA 1
ATOM 726 C C . ARG A 1 96 ? -16.179 48.913 -20.163 1.00 57.09 96 ARG A C 1
ATOM 728 O O . ARG A 1 96 ? -16.851 48.152 -19.478 1.00 57.09 96 ARG A O 1
ATOM 735 N N . SER A 1 97 ? -15.656 50.038 -19.693 1.00 53.94 97 SER A N 1
ATOM 736 C CA . SER A 1 97 ? -16.278 50.773 -18.593 1.00 53.94 97 SER A CA 1
ATOM 737 C C . SER A 1 97 ? -15.969 52.253 -18.768 1.00 53.94 97 SER A C 1
ATOM 739 O O . SER A 1 97 ? -14.921 52.748 -18.368 1.00 53.94 97 SER A O 1
ATOM 741 N N . LEU A 1 98 ? -16.892 52.927 -19.450 1.00 64.56 98 LEU A N 1
ATOM 742 C CA . LEU A 1 98 ? -17.042 54.372 -19.428 1.00 64.56 98 LEU A CA 1
ATOM 743 C C . LEU A 1 98 ? -17.713 54.705 -18.089 1.00 64.56 98 LEU A C 1
ATOM 745 O O . LEU A 1 98 ? -18.836 54.261 -17.857 1.00 64.56 98 LEU A O 1
ATOM 749 N N . ALA A 1 99 ? -17.022 55.428 -17.217 1.00 54.69 99 ALA A N 1
ATOM 750 C CA . ALA A 1 99 ? -17.603 56.020 -16.021 1.00 54.69 99 ALA A CA 1
ATOM 751 C C . ALA A 1 99 ? -17.196 57.498 -15.994 1.00 54.69 99 ALA A C 1
ATOM 753 O O . ALA A 1 99 ? -16.004 57.784 -15.950 1.00 54.69 99 ALA A O 1
ATOM 754 N N . GLU A 1 100 ? -18.229 58.335 -16.136 1.00 47.88 100 GLU A N 1
ATOM 755 C CA . GLU A 1 100 ? -18.389 59.772 -15.829 1.00 47.88 100 GLU A CA 1
ATOM 756 C C . GLU A 1 100 ? -17.183 60.725 -15.884 1.00 47.88 100 GLU A C 1
ATOM 758 O O . GLU A 1 100 ? -16.269 60.628 -15.037 1.00 47.88 100 GLU A O 1
#

Radius of gyration: 29.23 Å; Cα contacts (8 Å, |Δi|>4): 20; chains: 1; bounding box: 44×87×73 Å

Secondary structure (DSSP, 8-state):
-PPP--------------------TT----SEETTEEHHHHIIIIIHHHHHT-GGGHHHHHHHHHHHHHHHHHHHHTS-S--------------------

Organism: NCBI:txid542832

pLDDT: mean 75.58, std 20.04, range [46.22, 98.38]

Solvent-accessible surface area (backbone atoms only — not comparable to full-atom values): 7074 Å² total; per-residue (Å²): 138,84,80,86,83,80,81,81,78,76,84,78,86,77,90,74,91,73,95,81,80,84,84,60,93,78,74,74,85,69,64,59,53,96,92,35,51,50,66,54,50,40,63,73,53,47,42,62,59,48,52,74,38,77,89,40,39,69,56,43,54,50,51,53,51,54,51,52,55,49,61,50,60,62,53,69,74,71,71,87,79,75,86,84,75,86,79,77,92,68,88,85,80,89,74,88,78,91,76,135

Sequence (100 aa):
MMGPFHASSAPSSVNGKDSTLGVDESSEWDPMVLDLAKRDVLKVHILPTVATNRALQRVVTKYQVMLSEIDSREKDDEDEDVSYEDSACLAGCVSRSLAE

Foldseek 3Di:
DDDDDDPDDDDDPDPDDDDDDDPPPDPDDDQDDPNDGPLCCCVPPVLVVQCVDPVCVVVSVVSVVVSVVVVVVVVVVPPPDDPDDDDDDDDDDPDDDDDD

Mean predicted aligned error: 18.24 Å